Protein AF-A0A3B8RFE8-F1 (afdb_monomer)

Nearest PDB structures (foldseek):
  4q6v-assembly1_A  TM=5.965E-01  e=2.406E-05  Salmonella enterica subsp. enterica serovar Typhimurium str. LT2
  4q6z-assembly1_A  TM=6.398E-01  e=8.792E-05  Escherichia coli UTI89
  2mii-assembly1_A  TM=5.877E-01  e=9.754E-04  Escherichia coli str. K-12 substr. DH10B
  4hrv-assembly1_A  TM=5.509E-01  e=1.700E-03  Neisseria meningitidis
  7mx5-assembly2_B  TM=5.078E-01  e=2.904E-02  Acinetobacter baumannii

Radius of gyration: 16.87 Å; Cα contacts (8 Å, |Δi|>4): 287; chains: 1; bounding box: 54×28×43 Å

Sequence (154 aa):
MTELMGKMANEFCPTGVGALNPLITDRDVVLVPDFLDLSSFKPGQAGVVLGEVTRGALSEVCRHRVRQVDLGKTIRLNEDGVVMLTRDSGRLSSSEFAAKWGYVGTFSTMPGKLLLTLRELDIESGATTRIISRELNFGCKLGDGEYKFSYSVN

Foldseek 3Di:
DLVVLLVVLCVVPVPDPPPPPVPDALEFEEEFEFAAEPVPQHRPPVSNVVSVSNQVSNCVNVNHNYDYDNCVVAWGQDPVGIDGPDPPLVVCCPPPHPGQKYKYKYWYDDVQKIKIKIFIAGSSVRDTPDMDIKMKGWDWDQDPNDTDIDIDID

pLDDT: mean 74.14, std 16.72, range [40.84, 94.12]

Secondary structure (DSSP, 8-state):
-HHHHHHHHHHHS--STT---TT--TTSEEE--PPEETTTSS-HHHHHHHHHHHHHHHHHHS--EEE---GGGTEEEETTEEEE--S-GGGTSSTT---SEEEEEEEEEETTEEEEEEEEEETTT--EEEEEEEEEEEEEEEETTEEEEEEEE-

Structure (mmCIF, N/CA/C/O backbone):
data_AF-A0A3B8RFE8-F1
#
_entry.id   AF-A0A3B8RFE8-F1
#
loop_
_atom_site.group_PDB
_atom_site.id
_atom_site.type_symbol
_atom_site.label_atom_id
_atom_site.label_alt_id
_atom_site.label_comp_id
_atom_site.label_asym_id
_atom_site.label_entity_id
_atom_site.label_seq_id
_atom_site.pdbx_PDB_ins_code
_atom_site.Cartn_x
_atom_site.Cartn_y
_atom_site.Cartn_z
_atom_site.occupancy
_atom_site.B_iso_or_equiv
_atom_site.auth_seq_id
_atom_site.auth_comp_id
_atom_site.auth_asym_id
_atom_site.auth_atom_id
_atom_site.pdbx_PDB_model_num
ATOM 1 N N . MET A 1 1 ? -15.068 0.421 1.778 1.00 70.94 1 MET A N 1
ATOM 2 C CA . MET A 1 1 ? -13.655 0.042 1.540 1.00 70.94 1 MET A CA 1
ATOM 3 C C . MET A 1 1 ? -13.312 -0.021 0.060 1.00 70.94 1 MET A C 1
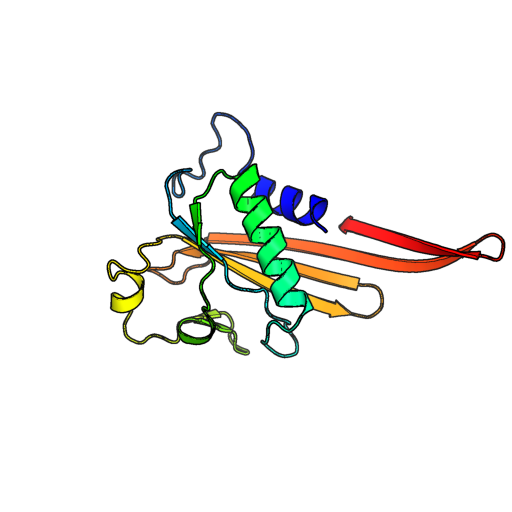ATOM 5 O O . MET A 1 1 ? -12.406 0.697 -0.333 1.00 70.94 1 MET A O 1
ATOM 9 N N . THR A 1 2 ? -14.042 -0.780 -0.765 1.00 77.19 2 THR A N 1
ATOM 10 C CA . THR A 1 2 ? -13.819 -0.837 -2.226 1.00 77.19 2 THR A CA 1
ATOM 11 C C . THR A 1 2 ? -13.844 0.540 -2.889 1.00 77.19 2 THR A C 1
ATOM 13 O O . THR A 1 2 ? -12.913 0.884 -3.602 1.00 77.19 2 THR A O 1
ATOM 16 N N . GLU A 1 3 ? -14.835 1.378 -2.566 1.00 82.75 3 GLU A N 1
ATOM 17 C CA . GLU A 1 3 ? -14.916 2.753 -3.086 1.00 82.75 3 GLU A CA 1
ATOM 18 C C . GLU A 1 3 ? -13.689 3.605 -2.711 1.00 82.75 3 GLU A C 1
ATOM 20 O O . GLU A 1 3 ? -13.188 4.375 -3.526 1.00 82.75 3 GLU A O 1
ATOM 25 N N . LEU A 1 4 ? -13.169 3.443 -1.489 1.00 85.00 4 LEU A N 1
ATOM 26 C CA . LEU A 1 4 ? -11.986 4.172 -1.036 1.00 85.00 4 LEU A CA 1
ATOM 27 C C . LEU A 1 4 ? -10.736 3.737 -1.802 1.00 85.00 4 LEU A C 1
ATOM 29 O O . LEU A 1 4 ? -9.989 4.585 -2.277 1.00 85.00 4 LEU A O 1
ATOM 33 N N . MET A 1 5 ? -10.526 2.427 -1.944 1.00 85.44 5 MET A N 1
ATOM 34 C CA . MET A 1 5 ? -9.391 1.901 -2.703 1.00 85.44 5 MET A CA 1
ATOM 35 C C . MET A 1 5 ? -9.492 2.260 -4.185 1.00 85.44 5 MET A C 1
ATOM 37 O O . MET A 1 5 ? -8.480 2.600 -4.783 1.00 85.44 5 MET A O 1
ATOM 41 N N . GLY A 1 6 ? -10.698 2.277 -4.759 1.00 83.12 6 GLY A N 1
ATOM 42 C CA . GLY A 1 6 ? -10.937 2.763 -6.119 1.00 83.12 6 GLY A CA 1
ATOM 43 C C . GLY A 1 6 ? -10.562 4.237 -6.290 1.00 83.12 6 GLY A C 1
ATOM 44 O O . GLY A 1 6 ? -9.871 4.586 -7.242 1.00 83.12 6 GLY A O 1
ATOM 45 N N . LYS A 1 7 ? -10.939 5.100 -5.334 1.00 85.19 7 LYS A N 1
ATOM 46 C CA . LYS A 1 7 ? -10.530 6.517 -5.318 1.00 85.19 7 LYS A CA 1
ATOM 47 C C . LYS A 1 7 ? -9.012 6.668 -5.230 1.00 85.19 7 LYS A C 1
ATOM 49 O O . LYS A 1 7 ? -8.433 7.376 -6.045 1.00 85.19 7 LYS A O 1
ATOM 54 N N . MET A 1 8 ? -8.371 5.948 -4.305 1.00 85.75 8 MET A N 1
ATOM 55 C CA . MET A 1 8 ? -6.911 5.959 -4.171 1.00 85.75 8 MET A CA 1
ATOM 56 C C . MET A 1 8 ? -6.227 5.459 -5.452 1.00 85.75 8 MET A C 1
ATOM 58 O O . MET A 1 8 ? -5.291 6.097 -5.920 1.00 85.75 8 MET A O 1
ATOM 62 N N . ALA A 1 9 ? -6.715 4.375 -6.062 1.00 84.69 9 ALA A N 1
ATOM 63 C CA . ALA A 1 9 ? -6.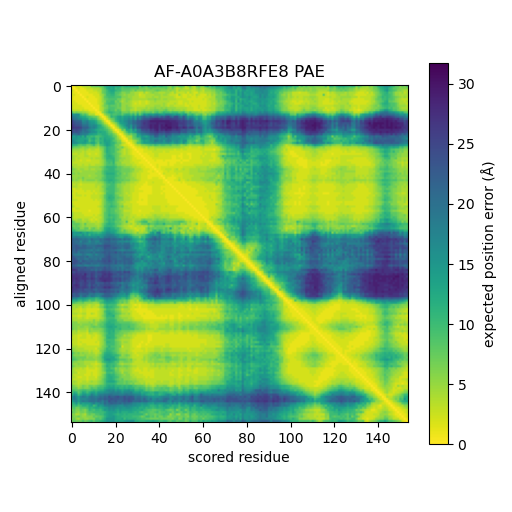202 3.853 -7.330 1.00 84.69 9 ALA A CA 1
ATOM 64 C C . ALA A 1 9 ? -6.351 4.864 -8.479 1.00 84.69 9 ALA A C 1
ATOM 66 O O . ALA A 1 9 ? -5.408 5.068 -9.238 1.00 84.69 9 ALA A O 1
ATOM 67 N N . ASN A 1 10 ? -7.485 5.563 -8.571 1.00 84.06 10 ASN A N 1
ATOM 68 C CA . ASN A 1 10 ? -7.695 6.604 -9.579 1.00 84.06 10 ASN A CA 1
ATOM 69 C C . ASN A 1 10 ? -6.748 7.802 -9.400 1.00 84.06 10 ASN A C 1
ATOM 71 O O . ASN A 1 10 ? -6.423 8.483 -10.361 1.00 84.06 10 ASN A O 1
ATOM 75 N N . GLU A 1 11 ? -6.264 8.070 -8.190 1.00 83.69 11 GLU A N 1
ATOM 76 C CA . GLU A 1 11 ? -5.242 9.102 -7.980 1.00 83.69 11 GLU A CA 1
ATOM 77 C C . GLU A 1 11 ? -3.834 8.643 -8.390 1.00 83.69 11 GLU A C 1
ATOM 79 O O . GLU A 1 11 ? -2.986 9.474 -8.725 1.00 83.69 11 GLU A O 1
ATOM 84 N N . PHE A 1 12 ? -3.568 7.333 -8.413 1.00 79.81 12 PHE A N 1
ATOM 85 C CA . PHE A 1 12 ? -2.372 6.786 -9.065 1.00 79.81 12 PHE A CA 1
ATOM 86 C C . PHE A 1 12 ? -2.513 6.831 -10.592 1.00 79.81 12 PHE A C 1
ATOM 88 O O . PHE A 1 12 ? -1.583 7.264 -11.278 1.00 79.81 12 PHE A O 1
ATOM 95 N N . CYS A 1 13 ? -3.698 6.490 -11.101 1.00 78.00 13 CYS A N 1
ATOM 96 C CA . CYS A 1 13 ? -3.993 6.330 -12.523 1.00 78.00 13 CYS A CA 1
ATOM 97 C C . CYS A 1 13 ? -5.235 7.143 -12.917 1.00 78.00 13 CYS A C 1
ATOM 99 O O . CYS A 1 13 ? -6.304 6.561 -13.120 1.00 78.00 13 CYS A O 1
ATOM 101 N N . PRO A 1 14 ? -5.139 8.481 -13.002 1.00 62.25 14 PRO A N 1
ATOM 102 C CA . PRO A 1 14 ? -6.294 9.299 -13.343 1.00 62.25 14 PRO A CA 1
ATOM 103 C C . PRO A 1 14 ? -6.823 8.876 -14.710 1.00 62.25 14 PRO A C 1
ATOM 105 O O . PRO A 1 14 ? -6.118 8.979 -15.714 1.00 62.25 14 PRO A O 1
ATOM 108 N N . THR A 1 15 ? -8.067 8.386 -14.751 1.00 54.41 15 THR A N 1
ATOM 109 C CA . THR A 1 15 ? -8.743 8.000 -15.993 1.00 54.41 15 THR A CA 1
ATOM 110 C C . THR A 1 15 ? -9.021 9.246 -16.831 1.00 54.41 15 THR A C 1
ATOM 112 O O . THR A 1 15 ? -10.098 9.837 -16.793 1.00 54.41 15 THR A O 1
ATOM 115 N N . GLY A 1 16 ? -8.012 9.668 -17.579 1.00 46.03 16 GLY A N 1
ATOM 116 C CA . GLY A 1 16 ? -8.068 10.701 -18.592 1.00 46.03 16 GLY A CA 1
ATOM 117 C C . GLY A 1 16 ? -7.127 10.284 -19.707 1.00 46.03 16 GLY A C 1
ATOM 118 O O . GLY A 1 16 ? -5.946 10.037 -19.466 1.00 46.03 16 GLY A O 1
ATOM 119 N N . VAL A 1 17 ? -7.659 10.170 -20.924 1.00 41.50 17 VAL A N 1
ATOM 120 C CA . VAL A 1 17 ? -6.884 9.933 -22.147 1.00 41.50 17 VAL A CA 1
ATOM 121 C C . VAL A 1 17 ? -5.859 11.067 -22.266 1.00 41.50 17 VAL A C 1
ATOM 123 O O . VAL A 1 17 ? -6.192 12.156 -22.718 1.00 41.50 17 VAL A O 1
ATOM 126 N N . GLY A 1 18 ? -4.641 10.845 -21.765 1.00 43.06 18 GLY A N 1
ATOM 127 C CA . GLY A 1 18 ? -3.574 11.851 -21.728 1.00 43.06 18 GLY A CA 1
ATOM 128 C C . GLY A 1 18 ? -2.836 12.017 -20.396 1.00 43.06 18 GLY A C 1
ATOM 129 O O . GLY A 1 18 ? -1.787 12.649 -20.395 1.00 43.06 18 GLY A O 1
ATOM 130 N N . ALA A 1 19 ? -3.293 11.429 -19.286 1.00 43.22 19 ALA A N 1
ATOM 131 C CA . ALA A 1 19 ? -2.549 11.438 -18.022 1.00 43.22 19 ALA A CA 1
ATOM 132 C C . ALA A 1 19 ? -1.792 10.116 -17.817 1.00 43.22 19 ALA A C 1
ATOM 134 O O . ALA A 1 19 ? -1.946 9.426 -16.813 1.00 43.22 19 ALA A O 1
ATOM 135 N N . LEU A 1 20 ? -0.962 9.760 -18.800 1.00 43.84 20 LEU A N 1
ATOM 136 C CA . LEU A 1 20 ? 0.113 8.801 -18.579 1.00 43.84 20 LEU A CA 1
ATOM 137 C C . LEU A 1 20 ? 0.993 9.392 -17.473 1.00 43.84 20 LEU A C 1
ATOM 139 O O . LEU A 1 20 ? 1.647 10.409 -17.694 1.00 43.84 20 LEU A O 1
ATOM 143 N N . ASN A 1 21 ? 1.063 8.759 -16.304 1.00 47.56 21 ASN A N 1
ATOM 144 C CA . ASN A 1 21 ? 2.359 8.719 -15.642 1.00 47.56 21 ASN A CA 1
ATOM 145 C C . ASN A 1 21 ? 3.246 7.966 -16.650 1.00 47.56 21 ASN A C 1
ATOM 147 O O . ASN A 1 21 ? 2.978 6.788 -16.877 1.00 47.56 21 ASN A O 1
ATOM 151 N N . PRO A 1 22 ? 4.205 8.599 -17.354 1.00 52.91 22 PRO A N 1
ATOM 152 C CA . PRO A 1 22 ? 4.832 8.022 -18.554 1.00 52.91 22 PRO A CA 1
ATOM 153 C C . PRO A 1 22 ? 5.726 6.802 -18.263 1.00 52.91 22 PRO A C 1
ATOM 155 O O . PRO A 1 22 ? 6.497 6.368 -19.113 1.00 52.91 22 PRO A O 1
ATOM 158 N N . LEU A 1 23 ? 5.645 6.268 -17.046 1.00 56.88 23 LEU A N 1
ATOM 159 C CA . LEU A 1 23 ? 6.539 5.288 -16.465 1.00 56.88 23 LEU A CA 1
ATOM 160 C C . LEU A 1 23 ? 5.869 3.925 -16.222 1.00 56.88 23 LEU A C 1
ATOM 162 O O . LEU A 1 23 ? 6.584 2.923 -16.226 1.00 56.88 23 LEU A O 1
ATOM 166 N N . ILE A 1 24 ? 4.537 3.879 -16.055 1.00 64.38 24 ILE A N 1
ATOM 167 C CA . ILE A 1 24 ? 3.756 2.643 -15.860 1.00 64.38 24 ILE A CA 1
ATOM 168 C C . ILE A 1 24 ? 2.663 2.571 -16.923 1.00 64.38 24 ILE A C 1
ATOM 170 O O . ILE A 1 24 ? 1.837 3.470 -17.051 1.00 64.38 24 ILE A O 1
ATOM 174 N N . THR A 1 25 ? 2.659 1.491 -17.688 1.00 65.56 25 THR A N 1
ATOM 175 C CA . THR A 1 25 ? 1.692 1.204 -18.745 1.00 65.56 25 THR A CA 1
ATOM 176 C C . THR A 1 25 ? 0.699 0.130 -18.296 1.00 65.56 25 THR A C 1
ATOM 178 O O . THR A 1 25 ? 1.005 -0.706 -17.448 1.00 65.56 25 THR A O 1
ATOM 181 N N . ASP A 1 26 ? -0.475 0.064 -18.929 1.00 65.56 26 ASP A N 1
ATOM 182 C CA . ASP A 1 26 ? -1.490 -0.983 -18.693 1.00 65.56 26 ASP A CA 1
ATOM 183 C C . ASP A 1 26 ? -0.956 -2.418 -18.918 1.00 65.56 26 ASP A C 1
ATOM 185 O O . ASP A 1 26 ? -1.586 -3.406 -18.545 1.00 65.56 26 ASP A O 1
ATOM 189 N N . ARG A 1 27 ? 0.207 -2.569 -19.566 1.00 63.38 27 ARG A N 1
ATOM 190 C CA . ARG A 1 27 ? 0.844 -3.870 -19.817 1.00 63.38 27 ARG A CA 1
ATOM 191 C C . ARG A 1 27 ? 1.827 -4.279 -18.730 1.00 63.38 27 ARG A C 1
ATOM 193 O O . ARG A 1 27 ? 2.203 -5.454 -18.695 1.00 63.38 27 ARG A O 1
ATOM 200 N N . ASP A 1 28 ? 2.226 -3.344 -17.874 1.00 70.56 28 ASP A N 1
ATOM 201 C CA . ASP A 1 28 ? 3.193 -3.609 -16.827 1.00 70.56 28 ASP A CA 1
ATOM 202 C C . ASP A 1 28 ? 2.580 -4.481 -15.734 1.00 70.56 28 ASP A C 1
ATOM 204 O O . ASP A 1 28 ? 1.409 -4.363 -15.354 1.00 70.56 28 ASP A O 1
ATOM 208 N N . VAL A 1 29 ? 3.402 -5.414 -15.261 1.00 76.62 29 VAL A N 1
ATOM 209 C CA . VAL A 1 29 ? 3.082 -6.224 -14.095 1.00 76.62 29 VAL A CA 1
ATOM 210 C C . VAL A 1 29 ? 3.486 -5.430 -12.864 1.00 76.62 29 VAL A C 1
ATOM 212 O O . VAL A 1 29 ? 4.635 -4.999 -12.764 1.00 76.62 29 VAL A O 1
ATOM 215 N N . VAL A 1 30 ? 2.549 -5.250 -11.936 1.00 82.12 30 VAL A N 1
ATOM 216 C CA . VAL A 1 30 ? 2.792 -4.535 -10.677 1.00 82.12 30 VAL A CA 1
ATOM 217 C C . VAL A 1 30 ? 2.706 -5.495 -9.498 1.00 82.12 30 VAL A C 1
ATOM 219 O O . VAL A 1 30 ? 1.837 -6.376 -9.456 1.00 82.12 30 VAL A O 1
ATOM 222 N N . LEU A 1 31 ? 3.618 -5.336 -8.538 1.00 84.06 31 LEU A N 1
ATOM 223 C CA . LEU A 1 31 ? 3.627 -6.136 -7.314 1.00 84.06 31 LEU A CA 1
ATOM 224 C C . LEU A 1 31 ? 2.821 -5.440 -6.225 1.00 84.06 31 LEU A C 1
ATOM 226 O O . LEU A 1 31 ? 3.068 -4.277 -5.919 1.00 84.06 31 LEU A O 1
ATOM 230 N N . VAL A 1 32 ? 1.885 -6.157 -5.609 1.00 85.06 32 VAL A N 1
ATOM 231 C CA . VAL A 1 32 ? 1.069 -5.613 -4.516 1.00 85.06 32 VAL A CA 1
ATOM 232 C C . VAL A 1 32 ? 1.015 -6.647 -3.382 1.00 85.06 32 VAL A C 1
ATOM 234 O O . VAL A 1 32 ? 0.274 -7.635 -3.485 1.00 85.06 32 VAL A O 1
ATOM 237 N N . PRO A 1 33 ? 1.811 -6.481 -2.311 1.00 83.12 33 PRO A N 1
ATOM 238 C CA . PRO A 1 33 ? 1.737 -7.318 -1.127 1.00 83.12 33 PRO A CA 1
ATOM 239 C C . PRO A 1 33 ? 0.495 -6.971 -0.300 1.00 83.12 33 PRO A C 1
ATOM 241 O O . PRO A 1 33 ? -0.270 -6.061 -0.623 1.00 83.12 33 PRO A O 1
ATOM 244 N N . ASP A 1 34 ? 0.310 -7.700 0.791 1.00 85.12 34 ASP A N 1
ATOM 245 C CA . ASP A 1 34 ? -0.677 -7.335 1.799 1.00 85.12 34 ASP A CA 1
ATOM 246 C C . ASP A 1 34 ? -0.243 -6.067 2.545 1.00 85.12 34 ASP A C 1
ATOM 248 O O . ASP A 1 34 ? 0.950 -5.774 2.674 1.00 85.12 34 ASP A O 1
ATOM 252 N N . PHE A 1 35 ? -1.218 -5.300 3.033 1.00 89.19 35 PHE A N 1
ATOM 253 C CA . PHE A 1 35 ? -0.930 -4.082 3.786 1.00 89.19 35 PHE A CA 1
ATOM 254 C C . PHE A 1 35 ? -0.342 -4.435 5.143 1.00 89.19 35 PHE A C 1
ATOM 256 O O . PHE A 1 35 ? -0.795 -5.393 5.757 1.00 89.19 35 PHE A O 1
ATOM 263 N N . LEU A 1 36 ? 0.594 -3.638 5.653 1.00 87.88 36 LEU A N 1
ATOM 264 C CA . LEU A 1 36 ? 1.161 -3.846 6.987 1.00 87.88 36 LEU A CA 1
ATOM 265 C C . LEU A 1 36 ? 0.565 -2.890 8.018 1.00 87.88 36 LEU A C 1
ATOM 267 O O . LEU A 1 36 ? 0.424 -1.694 7.763 1.00 87.88 36 LEU A O 1
ATOM 271 N N . ASP A 1 37 ? 0.270 -3.415 9.201 1.00 88.31 37 ASP A N 1
ATOM 272 C CA . ASP A 1 37 ? -0.051 -2.605 10.371 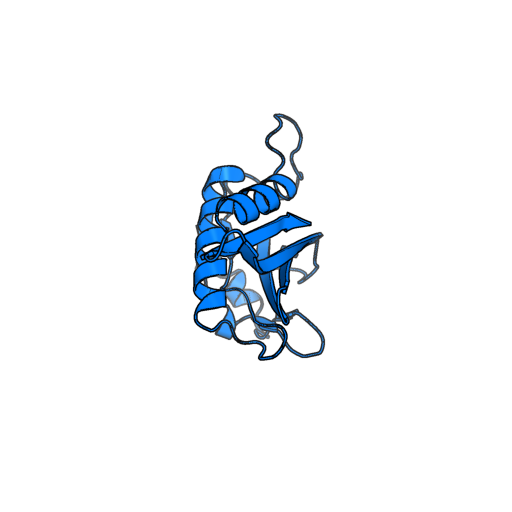1.00 88.31 37 ASP A CA 1
ATOM 273 C C . ASP A 1 37 ? 1.213 -1.869 10.839 1.00 88.31 37 ASP A C 1
ATOM 275 O O . ASP A 1 37 ? 2.235 -2.504 11.099 1.00 88.31 37 ASP A O 1
ATOM 279 N N . LEU A 1 38 ? 1.157 -0.543 10.967 1.00 87.19 38 LEU A N 1
ATOM 280 C CA . LEU A 1 38 ? 2.290 0.273 11.420 1.00 87.19 38 LEU A CA 1
ATOM 281 C C . LEU A 1 38 ? 2.731 -0.031 12.858 1.00 87.19 38 LEU A C 1
ATOM 283 O O . LEU A 1 38 ? 3.861 0.281 13.213 1.00 87.19 38 LEU A O 1
ATOM 287 N N . SER A 1 39 ? 1.866 -0.624 13.682 1.00 85.69 39 SER A N 1
ATOM 288 C CA . SER A 1 39 ? 2.207 -0.987 15.059 1.00 85.69 39 SER A CA 1
ATOM 289 C C . SER A 1 39 ? 2.933 -2.329 15.162 1.00 85.69 39 SER A C 1
ATOM 291 O O . SER A 1 39 ? 3.797 -2.500 16.018 1.00 85.69 39 SER A O 1
ATOM 293 N N . SER A 1 40 ? 2.592 -3.291 14.299 1.00 84.62 40 SER A N 1
ATOM 294 C CA . SER A 1 40 ? 3.108 -4.665 14.380 1.00 84.62 40 SER A CA 1
ATOM 295 C C . SER A 1 40 ? 4.021 -5.060 13.220 1.00 84.62 40 SER A C 1
ATOM 297 O O . SER A 1 40 ? 4.646 -6.122 13.273 1.00 84.62 40 SER A O 1
ATOM 299 N N . PHE A 1 41 ? 4.080 -4.235 12.171 1.00 80.50 41 PHE A N 1
ATOM 300 C CA . PHE A 1 41 ? 4.764 -4.489 10.901 1.00 80.50 41 PHE A CA 1
ATOM 301 C C . PHE A 1 41 ? 4.373 -5.825 10.254 1.00 80.50 41 PHE A C 1
ATOM 303 O O . PHE A 1 41 ? 5.142 -6.439 9.513 1.00 80.50 41 PHE A O 1
ATOM 310 N N . LYS A 1 42 ? 3.155 -6.293 10.544 1.00 82.62 42 LYS A N 1
ATOM 311 C CA . LYS A 1 42 ? 2.579 -7.536 10.031 1.00 82.62 42 LYS A CA 1
ATOM 312 C C . LYS A 1 42 ? 1.229 -7.245 9.385 1.00 82.62 42 LYS A C 1
ATOM 314 O O . LYS A 1 42 ? 0.551 -6.305 9.794 1.00 82.62 42 LYS A O 1
ATOM 319 N N . PRO A 1 43 ? 0.807 -8.052 8.401 1.00 77.75 43 PRO A N 1
ATOM 320 C CA . PRO A 1 43 ? -0.443 -7.784 7.712 1.00 77.75 43 PRO A CA 1
ATOM 321 C C . PRO A 1 43 ? -1.679 -8.090 8.560 1.00 77.75 43 PRO A C 1
ATOM 323 O O . PRO A 1 43 ? -2.626 -7.305 8.603 1.00 77.75 43 PRO A O 1
ATOM 326 N N . GLY A 1 44 ? -1.682 -9.224 9.265 1.00 81.44 44 GLY A N 1
ATOM 327 C CA . GLY A 1 44 ? -2.886 -9.706 9.943 1.00 81.44 44 GLY A CA 1
ATOM 328 C C . GLY A 1 44 ? -4.065 -9.890 8.973 1.00 81.44 44 GLY A C 1
ATOM 329 O O . GLY A 1 44 ? -3.917 -9.819 7.756 1.00 81.44 44 GLY A O 1
ATOM 330 N N . GLN A 1 45 ? -5.266 -10.125 9.503 1.00 84.62 45 GLN A N 1
ATOM 331 C CA . GLN A 1 45 ? -6.452 -10.330 8.660 1.00 84.62 45 GLN A CA 1
ATOM 332 C C . GLN A 1 45 ? -6.852 -9.055 7.898 1.00 84.62 45 GLN A C 1
ATOM 334 O O . GLN A 1 45 ? -7.201 -9.119 6.721 1.00 84.62 45 GLN A O 1
ATOM 339 N N . ALA A 1 46 ? -6.771 -7.893 8.553 1.00 86.19 46 ALA A N 1
ATOM 340 C CA . ALA A 1 46 ? -7.110 -6.610 7.941 1.00 86.19 46 ALA A CA 1
ATOM 341 C C . ALA A 1 46 ? -6.175 -6.268 6.772 1.00 86.19 46 ALA A C 1
ATOM 343 O O . ALA A 1 46 ? -6.648 -5.850 5.717 1.00 86.19 46 ALA A O 1
ATOM 344 N N . GLY A 1 47 ? -4.869 -6.505 6.924 1.00 85.62 47 GLY A N 1
ATOM 345 C CA . GLY A 1 47 ? -3.881 -6.247 5.883 1.00 85.62 47 GLY A CA 1
ATOM 346 C C . GLY A 1 47 ? -4.061 -7.111 4.637 1.00 85.62 47 GLY A C 1
ATOM 347 O O . GLY A 1 47 ? -3.923 -6.602 3.525 1.00 85.62 47 GLY A O 1
ATOM 348 N N . VAL A 1 48 ? -4.443 -8.383 4.812 1.00 83.62 48 VAL A N 1
ATOM 349 C CA . VAL A 1 48 ? -4.774 -9.299 3.703 1.00 83.62 48 VAL A CA 1
ATOM 350 C C . VAL A 1 48 ? -5.986 -8.790 2.923 1.00 83.62 48 VAL A C 1
ATOM 352 O O . VAL A 1 48 ? -5.945 -8.695 1.698 1.00 83.62 48 VAL A O 1
ATOM 355 N N . VAL A 1 49 ? -7.055 -8.401 3.627 1.00 84.94 49 VAL A N 1
ATOM 356 C CA . VAL A 1 49 ? -8.270 -7.865 2.992 1.00 84.94 49 VAL A CA 1
ATOM 357 C C . VAL A 1 49 ? -7.973 -6.556 2.256 1.00 84.94 49 VAL A C 1
ATOM 359 O O . VAL A 1 49 ? -8.398 -6.381 1.117 1.00 84.94 49 VAL A O 1
ATOM 362 N N . LEU A 1 50 ? -7.225 -5.642 2.879 1.00 88.69 50 LEU A N 1
ATOM 363 C CA . LEU A 1 50 ? -6.810 -4.383 2.255 1.00 88.69 50 LEU A CA 1
ATOM 364 C C . LEU A 1 50 ? -5.964 -4.620 1.000 1.00 88.69 50 LEU A C 1
ATOM 366 O O . LEU A 1 50 ? -6.202 -3.972 -0.020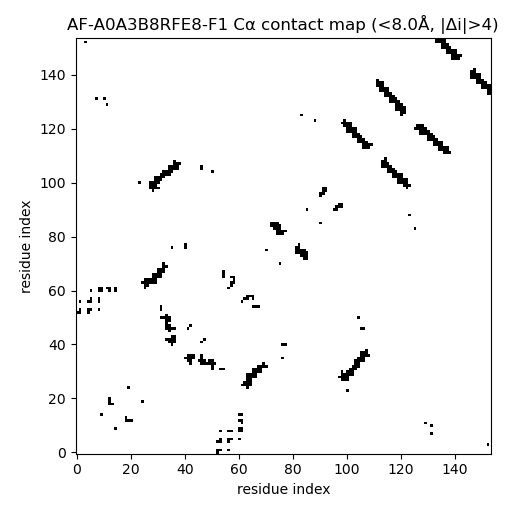 1.00 88.69 50 LEU A O 1
ATOM 370 N N . GLY A 1 51 ? -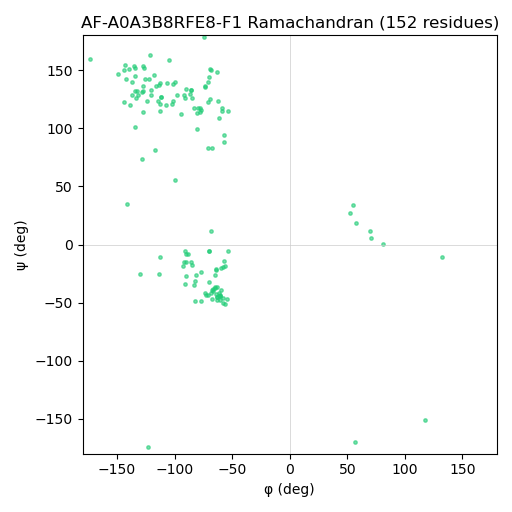5.025 -5.568 1.059 1.00 85.31 51 GLY A N 1
ATOM 371 C CA . GLY A 1 51 ? -4.227 -5.993 -0.087 1.00 85.31 51 GLY A CA 1
ATOM 372 C C . GLY A 1 51 ? -5.112 -6.457 -1.238 1.00 85.31 51 GLY A C 1
ATOM 373 O O . GLY A 1 51 ? -4.999 -5.933 -2.342 1.00 85.31 51 GLY A O 1
ATOM 374 N N . GLU A 1 52 ? -6.055 -7.360 -0.971 1.00 81.19 52 GLU A N 1
ATOM 375 C CA . GLU A 1 52 ? -6.936 -7.913 -2.003 1.00 81.19 52 GLU A CA 1
ATOM 376 C C . GLU A 1 52 ? -7.834 -6.858 -2.655 1.00 81.19 52 GLU A C 1
ATOM 378 O O . GLU A 1 52 ? -7.908 -6.761 -3.881 1.00 81.19 52 GLU A O 1
ATOM 383 N N . VAL A 1 53 ? -8.452 -5.992 -1.847 1.00 88.50 53 VAL A N 1
ATOM 384 C CA . VAL A 1 53 ? -9.291 -4.902 -2.364 1.00 88.50 53 VAL A CA 1
ATOM 385 C C . VAL A 1 53 ? -8.459 -3.921 -3.199 1.00 88.50 53 VAL A C 1
ATOM 387 O O . VAL A 1 53 ? -8.932 -3.434 -4.224 1.00 88.50 53 VAL A O 1
ATOM 390 N N . THR A 1 54 ? -7.212 -3.654 -2.803 1.00 89.81 54 THR A N 1
ATOM 391 C CA . THR A 1 54 ? -6.303 -2.774 -3.556 1.00 89.81 54 THR A CA 1
ATOM 392 C C . THR A 1 54 ? -5.887 -3.398 -4.885 1.00 89.81 54 THR A C 1
ATOM 394 O O . THR A 1 54 ? -5.885 -2.706 -5.900 1.00 89.81 54 THR A O 1
ATOM 397 N N . ARG A 1 55 ? -5.579 -4.703 -4.915 1.00 86.38 55 ARG A N 1
ATOM 398 C CA . ARG A 1 55 ? -5.271 -5.424 -6.162 1.00 86.38 55 ARG A CA 1
ATOM 399 C C . ARG A 1 55 ? -6.428 -5.342 -7.148 1.00 86.38 55 ARG A C 1
ATOM 401 O O . ARG A 1 55 ? -6.202 -5.017 -8.312 1.00 86.38 55 ARG A O 1
ATOM 408 N N . GLY A 1 56 ? -7.649 -5.581 -6.668 1.00 83.12 56 GLY A N 1
ATOM 409 C CA . GLY A 1 56 ? -8.863 -5.430 -7.467 1.00 83.12 56 GLY A CA 1
ATOM 410 C C . GLY A 1 56 ? -9.005 -4.011 -8.018 1.00 83.12 56 GLY A C 1
ATOM 411 O O . GLY A 1 56 ? -9.131 -3.836 -9.226 1.00 83.12 56 GLY A O 1
ATOM 412 N N . ALA A 1 57 ? -8.878 -2.998 -7.155 1.00 87.56 57 ALA A N 1
ATOM 413 C CA . ALA A 1 57 ? -8.996 -1.596 -7.551 1.00 87.56 57 ALA A CA 1
ATOM 414 C C . ALA A 1 57 ? -7.941 -1.172 -8.588 1.00 87.56 57 ALA A C 1
ATOM 416 O O . ALA A 1 57 ? -8.280 -0.528 -9.575 1.00 87.56 57 ALA A O 1
ATOM 417 N N . LEU A 1 58 ? -6.673 -1.554 -8.411 1.00 85.25 58 LEU A N 1
ATOM 418 C CA . LEU A 1 58 ? -5.608 -1.252 -9.374 1.00 85.25 58 LEU A CA 1
ATOM 419 C C . LEU A 1 58 ? -5.814 -1.996 -10.701 1.00 85.25 58 LEU A C 1
ATOM 421 O O . LEU A 1 58 ? -5.571 -1.432 -11.765 1.00 85.25 58 LEU A O 1
ATOM 425 N N . SER A 1 59 ? -6.287 -3.244 -10.666 1.00 82.12 59 SER A N 1
ATOM 426 C CA . SER A 1 59 ? -6.580 -3.995 -11.890 1.00 82.12 59 SER A CA 1
ATOM 427 C C . SER A 1 59 ? -7.759 -3.396 -12.662 1.00 82.12 59 SER A C 1
ATOM 429 O O . SER A 1 59 ? -7.705 -3.318 -13.885 1.00 82.12 59 SER A O 1
ATOM 431 N N . GLU A 1 60 ? -8.798 -2.933 -11.969 1.00 83.19 60 GLU A N 1
ATOM 432 C CA . GLU A 1 60 ? -9.994 -2.358 -12.590 1.00 83.19 60 GLU A CA 1
ATOM 433 C C . GLU A 1 60 ? -9.760 -0.926 -13.094 1.00 83.19 60 GLU A C 1
ATOM 435 O O . GLU A 1 60 ? -10.073 -0.610 -14.242 1.00 83.19 60 GLU A O 1
ATOM 440 N N . VAL A 1 61 ? -9.178 -0.068 -12.250 1.00 83.50 61 VAL A N 1
ATOM 441 C CA . VAL A 1 61 ? -9.016 1.368 -12.525 1.00 83.50 61 VAL A CA 1
ATOM 442 C C . VAL A 1 61 ? -7.799 1.632 -13.405 1.00 83.50 61 VAL A C 1
ATOM 444 O O . VAL A 1 61 ? -7.908 2.324 -14.415 1.00 83.50 61 VAL A O 1
ATOM 447 N N . CYS A 1 62 ? -6.645 1.059 -13.054 1.00 76.56 62 CYS A N 1
ATOM 448 C CA . CYS A 1 62 ? -5.396 1.278 -13.786 1.00 76.56 62 CYS A CA 1
ATOM 449 C C . CYS A 1 62 ? -5.170 0.277 -14.924 1.00 76.56 62 CYS A C 1
ATOM 451 O O . CYS A 1 62 ? -4.199 0.409 -15.663 1.00 76.56 62 CYS A O 1
ATOM 453 N N . ARG A 1 63 ? -6.006 -0.768 -15.039 1.00 77.19 63 ARG A N 1
ATOM 454 C CA . ARG A 1 63 ? -5.836 -1.869 -16.009 1.00 77.19 63 ARG A CA 1
ATOM 455 C C . ARG A 1 63 ? -4.503 -2.612 -15.900 1.00 77.19 63 ARG A C 1
ATOM 457 O O . ARG A 1 63 ? -4.116 -3.320 -16.827 1.00 77.19 63 ARG A O 1
ATOM 464 N N . HIS A 1 64 ? -3.812 -2.494 -14.767 1.00 73.69 64 HIS A N 1
ATOM 465 C CA . HIS A 1 64 ? -2.545 -3.177 -14.542 1.00 73.69 64 HIS A CA 1
ATOM 466 C C . HIS A 1 64 ? -2.730 -4.691 -14.434 1.00 73.69 64 HIS A C 1
ATOM 468 O O . HIS A 1 64 ? -3.736 -5.193 -13.919 1.00 73.69 64 HIS A O 1
ATOM 474 N N . ARG A 1 65 ? -1.695 -5.437 -14.834 1.00 72.81 65 ARG A N 1
ATOM 475 C CA . ARG A 1 65 ? -1.585 -6.857 -14.492 1.00 72.81 65 ARG A CA 1
ATOM 476 C C . ARG A 1 65 ? -1.056 -6.966 -13.071 1.00 72.81 65 ARG A C 1
ATOM 478 O O . ARG A 1 65 ? 0.140 -6.842 -12.827 1.00 72.81 65 ARG A O 1
ATOM 485 N N . VAL A 1 66 ? -1.948 -7.191 -12.121 1.00 73.25 66 VAL A N 1
ATOM 486 C CA . VAL A 1 66 ? -1.570 -7.252 -10.710 1.00 73.25 66 VAL A CA 1
ATOM 487 C C . VAL A 1 66 ? -1.135 -8.668 -10.343 1.00 73.25 66 VAL A C 1
ATOM 489 O O . VAL A 1 66 ? -1.850 -9.632 -10.617 1.00 73.25 66 VAL A O 1
ATOM 492 N N . ARG A 1 67 ? 0.033 -8.809 -9.708 1.00 68.69 67 ARG A N 1
ATOM 493 C CA . ARG A 1 67 ? 0.463 -10.074 -9.100 1.00 68.69 67 ARG A CA 1
ATOM 494 C C . ARG A 1 67 ? 0.487 -9.954 -7.585 1.00 68.69 67 ARG A C 1
ATOM 496 O O . ARG A 1 67 ? 1.147 -9.078 -7.025 1.00 68.69 67 ARG A O 1
ATOM 503 N N . GLN A 1 68 ? -0.200 -10.886 -6.929 1.00 60.00 68 GLN A N 1
ATOM 504 C CA . GLN A 1 68 ? -0.003 -11.131 -5.509 1.00 60.00 68 GLN A CA 1
ATOM 505 C C . GLN A 1 68 ? 1.365 -11.785 -5.325 1.00 60.00 68 GLN A C 1
ATOM 507 O O . GLN A 1 68 ? 1.650 -12.834 -5.900 1.00 60.00 68 GLN A O 1
ATOM 512 N N . VAL A 1 69 ? 2.212 -11.152 -4.525 1.00 61.69 69 VAL A N 1
ATOM 513 C CA . VAL A 1 69 ? 3.499 -11.713 -4.123 1.00 61.69 69 VAL A CA 1
ATOM 514 C C . VAL A 1 69 ? 3.559 -11.653 -2.608 1.00 61.69 69 VAL A C 1
ATOM 516 O O . VAL A 1 69 ? 3.268 -10.615 -2.013 1.00 61.69 69 VAL A O 1
ATOM 519 N N . ASP A 1 70 ? 3.942 -12.765 -1.984 1.00 52.59 70 ASP A N 1
ATOM 520 C CA . ASP A 1 70 ? 4.339 -12.774 -0.579 1.00 52.59 70 ASP A CA 1
ATOM 521 C C . ASP A 1 70 ? 5.699 -12.074 -0.458 1.00 52.59 70 ASP A C 1
ATOM 523 O O . ASP A 1 70 ? 6.764 -12.697 -0.475 1.00 52.59 70 ASP A O 1
ATOM 527 N N . LEU A 1 71 ? 5.667 -10.739 -0.400 1.00 52.59 71 LEU A N 1
ATOM 528 C CA . LEU A 1 71 ? 6.872 -9.934 -0.234 1.00 52.59 71 LEU A CA 1
ATOM 529 C C . LEU A 1 71 ? 7.473 -10.087 1.165 1.00 52.59 71 LEU A C 1
ATOM 531 O O . LEU A 1 71 ? 8.588 -9.626 1.352 1.00 52.59 71 LEU A O 1
ATOM 535 N N . GLY A 1 72 ? 6.854 -10.798 2.118 1.00 46.19 72 GLY A N 1
ATOM 536 C CA . GLY A 1 72 ? 7.442 -11.039 3.443 1.00 46.19 72 GLY A CA 1
ATOM 537 C C . GLY A 1 72 ? 8.811 -11.738 3.400 1.00 46.19 72 GLY A C 1
ATOM 538 O O . GLY A 1 72 ? 9.587 -11.648 4.354 1.00 46.19 72 GLY A O 1
ATOM 539 N N . LYS A 1 73 ? 9.137 -12.392 2.275 1.00 46.94 73 LYS A N 1
ATOM 540 C CA . LYS A 1 73 ? 10.443 -13.016 1.999 1.00 46.94 73 LYS A CA 1
ATOM 541 C C . LYS A 1 73 ? 11.455 -12.085 1.316 1.00 46.94 73 LYS A C 1
ATOM 543 O O . LYS A 1 73 ? 12.642 -12.403 1.314 1.00 46.94 73 LYS A O 1
ATOM 548 N N . THR A 1 74 ? 11.015 -10.954 0.762 1.00 45.56 74 THR A N 1
ATOM 549 C CA . THR A 1 74 ? 11.809 -10.122 -0.163 1.00 45.56 74 THR A CA 1
ATOM 550 C C . THR A 1 74 ? 11.838 -8.636 0.212 1.00 45.56 74 THR A C 1
ATOM 552 O O . THR A 1 74 ? 12.808 -7.951 -0.097 1.00 45.56 74 THR A O 1
ATOM 555 N N . ILE A 1 75 ? 10.829 -8.134 0.924 1.00 50.00 75 ILE A N 1
ATOM 556 C CA . ILE A 1 75 ? 10.677 -6.760 1.413 1.00 50.00 75 ILE A CA 1
ATOM 557 C C . ILE A 1 75 ? 10.112 -6.827 2.841 1.00 50.00 75 ILE A C 1
ATOM 559 O O . ILE A 1 75 ? 9.023 -7.351 3.066 1.00 50.00 75 ILE A O 1
ATOM 563 N N . ARG A 1 76 ? 10.840 -6.297 3.824 1.00 52.94 76 ARG A N 1
ATOM 564 C CA . ARG A 1 76 ? 10.345 -6.068 5.189 1.00 52.94 76 ARG A CA 1
ATOM 565 C C . ARG A 1 76 ? 10.134 -4.584 5.386 1.00 52.94 76 ARG A C 1
ATOM 567 O O . ARG A 1 76 ? 10.988 -3.800 5.006 1.00 52.94 76 ARG A O 1
ATOM 574 N N . LEU A 1 77 ? 9.048 -4.201 6.044 1.00 46.41 77 LEU A N 1
ATOM 575 C CA . LEU A 1 77 ? 9.043 -2.912 6.723 1.00 46.41 77 LEU A CA 1
ATOM 576 C C . LEU A 1 77 ? 9.649 -3.089 8.115 1.00 46.41 77 LEU A C 1
ATOM 578 O O . LEU A 1 77 ? 9.301 -4.037 8.820 1.00 46.41 77 LEU A O 1
ATOM 582 N N . ASN A 1 78 ? 10.556 -2.194 8.485 1.00 50.72 78 ASN A N 1
ATOM 583 C CA . ASN A 1 78 ? 11.047 -2.028 9.848 1.00 50.72 78 ASN A CA 1
ATOM 584 C C . ASN A 1 78 ? 10.818 -0.572 10.300 1.00 50.72 78 ASN A C 1
ATOM 586 O O . ASN A 1 78 ? 10.195 0.219 9.588 1.00 50.72 78 ASN A O 1
ATOM 590 N N . GLU A 1 79 ? 11.315 -0.221 11.484 1.00 40.84 79 GLU A N 1
ATOM 591 C CA . GLU A 1 79 ? 11.195 1.127 12.060 1.00 40.84 79 GLU A CA 1
ATOM 592 C C . GLU A 1 79 ? 11.832 2.225 11.181 1.00 40.84 79 GLU A C 1
ATOM 594 O O . GLU A 1 79 ? 11.433 3.384 11.272 1.00 40.84 79 GLU A O 1
ATOM 599 N N . ASP A 1 80 ? 12.740 1.855 10.270 1.00 42.28 80 ASP A N 1
ATOM 600 C CA . ASP A 1 80 ? 13.409 2.761 9.328 1.00 42.28 80 ASP A CA 1
ATOM 601 C C . ASP A 1 80 ? 12.661 2.910 7.985 1.00 42.28 80 ASP A C 1
ATOM 603 O O . ASP A 1 80 ? 13.043 3.721 7.139 1.00 42.28 80 ASP A O 1
ATOM 607 N N . GLY A 1 81 ? 11.583 2.145 7.763 1.00 47.75 81 GLY A N 1
ATOM 608 C CA . GLY A 1 81 ? 10.767 2.186 6.548 1.00 47.75 81 GLY A CA 1
ATOM 609 C C . GLY A 1 81 ? 10.754 0.874 5.759 1.00 47.75 81 GLY A C 1
ATOM 610 O O . GLY A 1 81 ? 10.821 -0.215 6.322 1.00 47.75 81 GLY A O 1
ATOM 611 N N . VAL A 1 82 ? 10.578 0.965 4.435 1.00 50.12 82 VAL A N 1
ATOM 612 C CA . VAL A 1 82 ? 10.545 -0.201 3.534 1.00 50.12 82 VAL A CA 1
ATOM 613 C C . VAL A 1 82 ? 11.978 -0.643 3.236 1.00 50.12 82 VAL A C 1
ATOM 615 O O . VAL A 1 82 ? 12.718 0.068 2.566 1.00 50.12 82 VAL A O 1
ATOM 618 N N . VAL A 1 83 ? 12.360 -1.830 3.700 1.00 52.00 83 VAL A N 1
ATOM 619 C CA . VAL A 1 83 ? 13.682 -2.431 3.504 1.00 52.00 83 VAL A CA 1
ATOM 620 C C . VAL A 1 83 ? 13.552 -3.664 2.615 1.00 52.00 83 VAL A C 1
ATOM 622 O O . VAL A 1 83 ? 12.956 -4.675 2.992 1.00 52.00 83 VAL A O 1
ATOM 625 N N . MET A 1 84 ? 14.141 -3.619 1.421 1.00 53.44 84 MET A N 1
ATOM 626 C CA . MET A 1 84 ? 14.332 -4.832 0.625 1.00 53.44 84 MET A CA 1
ATOM 627 C C . MET A 1 84 ? 15.249 -5.800 1.379 1.00 53.44 84 MET A C 1
ATOM 629 O O . MET A 1 84 ? 16.372 -5.466 1.744 1.00 53.44 84 MET A O 1
ATOM 633 N N . LEU A 1 85 ? 14.767 -7.016 1.618 1.00 47.06 85 LEU A N 1
ATOM 634 C CA . LEU A 1 85 ? 15.508 -8.067 2.314 1.00 47.06 85 LEU A CA 1
ATOM 635 C C . LEU A 1 85 ? 16.436 -8.870 1.417 1.00 47.06 85 LEU A C 1
ATOM 637 O O . LEU A 1 85 ? 17.303 -9.587 1.920 1.00 47.06 85 LEU A O 1
ATOM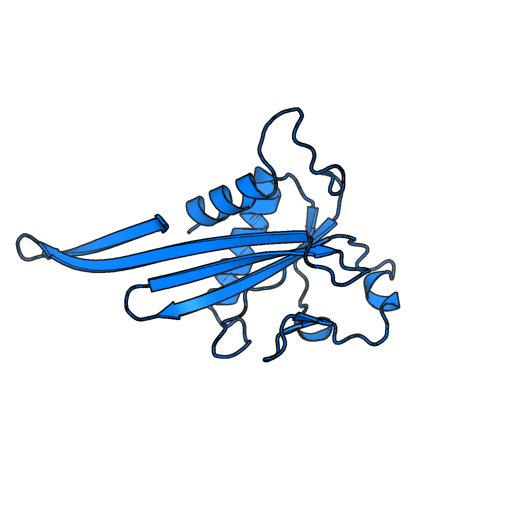 641 N N . THR A 1 86 ? 16.239 -8.811 0.103 1.00 43.00 86 THR A N 1
ATOM 642 C CA . THR A 1 86 ? 17.079 -9.575 -0.806 1.00 43.00 86 THR A CA 1
ATOM 643 C C . THR A 1 86 ? 18.374 -8.814 -1.082 1.00 43.00 86 THR A C 1
ATOM 645 O O . THR A 1 86 ? 18.366 -7.730 -1.653 1.00 43.00 86 THR A O 1
ATOM 648 N N . ARG A 1 87 ? 19.513 -9.409 -0.698 1.00 42.62 87 ARG A N 1
ATOM 649 C CA . ARG A 1 87 ? 20.849 -9.018 -1.200 1.00 42.62 87 ARG A CA 1
ATOM 650 C C . ARG A 1 87 ? 21.051 -9.391 -2.672 1.00 42.62 87 ARG A C 1
ATOM 652 O O . ARG A 1 87 ? 22.083 -9.074 -3.248 1.00 42.62 87 ARG A O 1
ATOM 659 N N . ASP A 1 88 ? 20.078 -10.087 -3.246 1.00 43.66 88 ASP A N 1
ATOM 660 C CA . ASP A 1 88 ? 20.057 -10.559 -4.614 1.00 43.66 88 ASP A CA 1
ATOM 661 C C . ASP A 1 88 ? 18.887 -9.880 -5.337 1.00 43.66 88 ASP A C 1
ATOM 663 O O . ASP A 1 88 ? 17.781 -10.422 -5.450 1.00 43.66 88 ASP A O 1
ATOM 667 N N . SER A 1 89 ? 19.110 -8.639 -5.775 1.00 44.47 89 SER A N 1
ATOM 668 C CA . SER A 1 89 ? 18.207 -7.915 -6.681 1.00 44.47 89 SER A CA 1
ATOM 669 C C . SER A 1 89 ? 17.954 -8.699 -7.982 1.00 44.47 89 SER A C 1
ATOM 671 O O . SER A 1 89 ? 16.931 -8.501 -8.637 1.00 44.47 89 SER A O 1
ATOM 673 N N . GLY A 1 90 ? 18.820 -9.675 -8.293 1.00 45.41 90 GLY A N 1
ATOM 674 C CA . GLY A 1 90 ? 18.693 -10.640 -9.380 1.00 45.41 90 GLY A CA 1
ATOM 675 C C . GLY A 1 90 ? 17.505 -11.599 -9.273 1.00 45.41 90 GLY A C 1
ATOM 676 O O . GLY A 1 90 ? 17.065 -12.118 -10.292 1.00 45.41 90 GLY A O 1
ATOM 677 N N . ARG A 1 91 ? 16.926 -11.832 -8.082 1.00 42.34 91 ARG A N 1
ATOM 678 C CA . ARG A 1 91 ? 15.733 -12.702 -7.927 1.00 42.34 91 ARG A CA 1
ATOM 679 C C . ARG A 1 91 ? 14.403 -11.987 -8.143 1.00 42.34 91 ARG A C 1
ATOM 681 O O . ARG A 1 91 ? 13.387 -12.651 -8.306 1.00 42.34 91 ARG A O 1
ATOM 688 N N . LEU A 1 92 ? 14.400 -10.657 -8.134 1.00 45.94 92 LEU A N 1
ATOM 689 C CA . LEU A 1 92 ? 13.243 -9.861 -8.548 1.00 45.94 92 LEU A CA 1
ATOM 690 C C . LEU A 1 92 ? 13.290 -9.543 -10.046 1.00 45.94 92 LEU A C 1
ATOM 692 O O . LEU A 1 92 ? 12.244 -9.405 -10.671 1.00 45.94 92 LEU A O 1
ATOM 696 N N . SER A 1 93 ? 14.494 -9.486 -10.628 1.00 44.94 93 SER A N 1
ATOM 697 C CA . SER A 1 93 ? 14.703 -9.401 -12.077 1.00 44.94 93 SER A CA 1
ATOM 698 C C . SER A 1 93 ? 14.778 -10.765 -12.773 1.00 44.94 93 SER A C 1
ATOM 700 O O . SER A 1 93 ? 14.776 -10.823 -14.005 1.00 44.94 93 SER A O 1
ATOM 702 N N . SER A 1 94 ? 14.815 -11.873 -12.019 1.00 42.44 94 SER A N 1
ATOM 703 C CA . SER A 1 94 ? 14.701 -13.209 -12.595 1.00 42.44 94 SER A CA 1
ATOM 704 C C . SER A 1 94 ? 13.330 -13.351 -13.254 1.00 42.44 94 SER A C 1
ATOM 706 O O . SER A 1 94 ? 12.331 -12.770 -12.823 1.00 42.44 94 SER A O 1
ATOM 708 N N . SER A 1 95 ? 13.276 -14.145 -14.320 1.00 46.69 95 SER A N 1
ATOM 709 C CA . SER A 1 95 ? 12.112 -14.364 -15.191 1.00 46.69 95 SER A CA 1
ATOM 710 C C . SER A 1 95 ? 10.814 -14.790 -14.484 1.00 46.69 95 SER A C 1
ATOM 712 O O . SER A 1 95 ? 9.776 -14.920 -15.126 1.00 46.69 95 SER A O 1
ATOM 714 N N . GLU A 1 96 ? 10.861 -15.036 -13.178 1.00 45.59 96 GLU A N 1
ATOM 715 C CA . GLU A 1 96 ? 9.740 -15.460 -12.351 1.00 45.59 96 GLU A CA 1
ATOM 716 C C . GLU A 1 96 ? 8.855 -14.268 -11.907 1.00 45.59 96 GLU A C 1
ATOM 718 O O . GLU A 1 96 ? 7.628 -14.409 -11.848 1.00 45.59 96 GLU A O 1
ATOM 723 N N . PHE A 1 97 ? 9.428 -13.065 -11.709 1.00 54.66 97 PHE A N 1
ATOM 724 C CA . PHE A 1 97 ? 8.726 -11.892 -11.146 1.00 54.66 97 PHE A CA 1
ATOM 725 C C . PHE A 1 97 ? 9.090 -10.539 -11.787 1.00 54.66 97 PHE A C 1
ATOM 727 O O . PHE A 1 97 ? 9.084 -9.530 -11.091 1.00 54.66 97 PHE A O 1
ATOM 734 N N . ALA A 1 98 ? 9.364 -10.495 -13.098 1.00 62.56 98 ALA A N 1
ATOM 735 C CA . ALA A 1 98 ? 9.715 -9.269 -13.827 1.00 62.56 98 ALA A CA 1
ATOM 736 C C . ALA A 1 98 ? 8.633 -8.166 -13.715 1.00 62.56 98 ALA A C 1
ATOM 738 O O . ALA A 1 98 ? 7.720 -8.070 -14.537 1.00 62.56 98 ALA A O 1
ATOM 739 N N . ALA A 1 99 ? 8.745 -7.342 -12.678 1.00 70.38 99 ALA A N 1
ATOM 740 C CA . ALA A 1 99 ? 7.907 -6.193 -12.390 1.00 70.38 99 ALA A CA 1
ATOM 741 C C . ALA A 1 99 ? 8.824 -5.025 -12.032 1.00 70.38 99 ALA A C 1
ATOM 743 O O . ALA A 1 99 ? 9.678 -5.139 -11.155 1.00 70.38 99 ALA A O 1
ATOM 744 N N . LYS A 1 100 ? 8.649 -3.900 -12.726 1.00 76.44 100 LYS A N 1
ATOM 745 C CA . LYS A 1 100 ? 9.402 -2.667 -12.461 1.00 76.44 100 LYS A CA 1
ATOM 746 C C . LYS A 1 100 ? 8.809 -1.872 -11.295 1.00 76.44 100 LYS A C 1
ATOM 748 O O . LYS A 1 100 ? 9.520 -1.142 -10.613 1.00 76.44 100 LYS A O 1
ATOM 753 N N . TRP A 1 101 ? 7.512 -2.047 -11.058 1.00 83.12 101 TRP A N 1
ATOM 754 C CA . TRP A 1 101 ? 6.730 -1.229 -10.141 1.00 83.12 101 TRP A CA 1
ATOM 755 C C . TRP A 1 101 ? 6.072 -2.073 -9.058 1.00 83.12 101 TRP A C 1
ATOM 757 O O . TRP A 1 101 ? 5.595 -3.185 -9.308 1.00 83.12 101 TRP A O 1
ATOM 767 N N . GLY A 1 102 ? 6.017 -1.522 -7.851 1.00 86.12 102 GLY A N 1
ATOM 768 C CA . GLY A 1 102 ? 5.310 -2.115 -6.725 1.00 86.12 102 GLY A CA 1
ATOM 769 C C . GLY A 1 102 ? 4.475 -1.086 -5.978 1.00 86.12 102 GLY A C 1
ATOM 770 O O . GLY A 1 102 ? 4.822 0.089 -5.933 1.00 86.12 102 GLY A O 1
ATOM 771 N N . TYR A 1 103 ? 3.392 -1.539 -5.355 1.00 87.94 103 TYR A N 1
ATOM 772 C CA . TYR A 1 103 ? 2.594 -0.735 -4.439 1.00 87.94 103 TYR A CA 1
ATOM 773 C C . TYR A 1 103 ? 2.696 -1.318 -3.038 1.00 87.94 103 TYR A C 1
ATOM 775 O O . TYR A 1 103 ? 2.367 -2.480 -2.851 1.00 87.94 103 TYR A O 1
ATOM 783 N N . VAL A 1 104 ? 3.119 -0.538 -2.045 1.00 89.88 104 VAL A N 1
ATOM 784 C CA . VAL A 1 104 ? 3.183 -0.970 -0.641 1.00 89.88 104 VAL A CA 1
ATOM 785 C C . VAL A 1 104 ? 2.172 -0.189 0.179 1.00 89.88 104 VAL A C 1
ATOM 787 O O . VAL A 1 104 ? 2.215 1.040 0.240 1.00 89.88 104 VAL A O 1
ATOM 790 N N . GLY A 1 105 ? 1.261 -0.925 0.808 1.00 91.25 105 GLY A N 1
ATOM 791 C CA . GLY A 1 105 ? 0.232 -0.376 1.674 1.00 91.25 105 GLY A CA 1
ATOM 792 C C . GLY A 1 105 ? 0.586 -0.503 3.150 1.00 91.25 105 GLY A C 1
ATOM 793 O O . GLY A 1 105 ? 1.087 -1.537 3.595 1.00 91.25 105 GLY 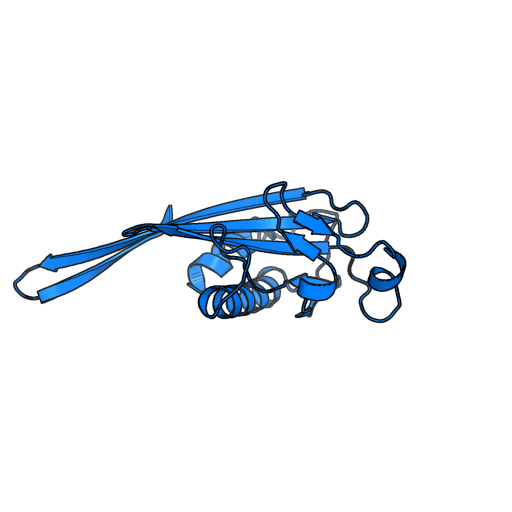A O 1
ATOM 794 N N . THR A 1 106 ? 0.283 0.524 3.932 1.00 93.31 106 THR A N 1
ATOM 795 C CA . THR A 1 106 ? 0.288 0.456 5.391 1.00 93.31 106 THR A CA 1
ATOM 796 C C . THR A 1 106 ? -1.030 0.954 5.956 1.00 93.31 106 THR A C 1
ATOM 798 O O . THR A 1 106 ? -1.734 1.762 5.341 1.00 93.31 106 THR A O 1
ATOM 801 N N . PHE A 1 107 ? -1.375 0.460 7.140 1.00 93.69 107 PHE A N 1
ATOM 802 C CA . PHE A 1 107 ? -2.521 0.942 7.889 1.00 93.69 107 PHE A CA 1
ATOM 803 C C . PHE A 1 107 ? -2.179 1.151 9.359 1.00 93.69 107 PHE A C 1
ATOM 805 O O . PHE A 1 107 ? -1.285 0.511 9.905 1.00 93.69 107 PHE A O 1
ATOM 812 N N . SER A 1 108 ? -2.900 2.057 10.006 1.00 93.31 108 SER A N 1
ATOM 813 C CA . SER A 1 108 ? -2.865 2.228 11.454 1.00 93.31 108 SER A CA 1
ATOM 814 C C . SER A 1 108 ? -4.277 2.419 11.969 1.00 93.31 108 SER A C 1
ATOM 816 O O . SER A 1 108 ? -5.032 3.247 11.451 1.00 93.31 108 SER A O 1
ATOM 818 N N . THR A 1 109 ? -4.630 1.631 12.979 1.00 89.56 109 THR A N 1
ATOM 819 C CA . THR A 1 109 ? -5.945 1.695 13.611 1.00 89.56 109 THR A CA 1
ATOM 820 C C . THR A 1 109 ? -5.820 2.456 14.921 1.00 89.56 109 THR A C 1
ATOM 822 O O . THR A 1 109 ? -5.043 2.089 15.797 1.00 89.56 109 THR A O 1
ATOM 825 N N . MET A 1 110 ? -6.608 3.513 15.056 1.00 89.44 110 MET A N 1
ATOM 826 C CA . MET A 1 110 ? -6.741 4.322 16.261 1.00 89.44 110 MET A CA 1
ATOM 827 C C . MET A 1 110 ? -8.213 4.308 16.703 1.00 89.44 110 MET A C 1
ATOM 829 O O . MET A 1 110 ? -9.094 3.961 15.910 1.00 89.44 110 MET A O 1
ATOM 833 N N . PRO A 1 111 ? -8.535 4.681 17.953 1.00 89.69 111 PRO A N 1
ATOM 834 C CA . PRO A 1 111 ? -9.926 4.776 18.387 1.00 89.69 111 PRO A CA 1
ATOM 835 C C . PRO A 1 111 ? -10.752 5.677 17.451 1.00 89.69 111 PRO A C 1
ATOM 837 O O . PRO A 1 111 ? -10.492 6.873 17.336 1.00 89.69 111 PRO A O 1
ATOM 840 N N . GLY A 1 112 ? -11.726 5.082 16.755 1.00 88.75 112 GLY A N 1
ATOM 841 C CA . GLY A 1 112 ? -12.605 5.769 15.800 1.00 88.75 112 GLY A CA 1
ATOM 842 C C . GLY A 1 112 ? -11.938 6.239 14.501 1.00 88.75 112 GLY A C 1
ATOM 843 O O . GLY A 1 112 ? -12.536 7.026 13.766 1.00 88.75 112 GLY A O 1
ATOM 844 N N . LYS A 1 113 ? -10.707 5.797 14.213 1.00 92.44 113 LYS A N 1
ATOM 845 C CA . LYS A 1 113 ? -9.951 6.216 13.028 1.00 92.44 113 LYS A CA 1
ATOM 846 C C . LYS A 1 113 ? -9.142 5.080 12.412 1.00 92.44 113 LYS A C 1
ATOM 848 O O . LYS A 1 113 ? -8.530 4.277 13.108 1.00 92.44 113 LYS A O 1
ATOM 853 N N . LEU A 1 114 ? -9.083 5.058 11.088 1.00 91.56 114 LEU A N 1
ATOM 854 C CA . LEU A 1 114 ? -8.219 4.189 10.301 1.00 91.56 114 LEU A CA 1
ATOM 855 C C . LEU A 1 114 ? -7.431 5.058 9.327 1.00 91.56 114 LEU A C 1
ATOM 857 O O . LEU A 1 114 ? -8.006 5.662 8.424 1.00 91.56 114 LEU A O 1
ATOM 861 N N . LEU A 1 115 ? -6.116 5.113 9.504 1.00 93.75 115 LEU A N 1
ATOM 862 C CA . LEU A 1 115 ? -5.219 5.743 8.546 1.00 93.75 115 LEU A CA 1
ATOM 863 C C . LEU A 1 115 ? -4.748 4.686 7.553 1.00 93.75 115 LEU A C 1
ATOM 865 O O . LEU A 1 115 ? -4.204 3.663 7.961 1.00 93.75 115 LEU A O 1
ATOM 869 N N . LEU A 1 116 ? -4.924 4.950 6.263 1.00 93.81 116 LEU A N 1
ATOM 870 C CA . LEU A 1 116 ? -4.436 4.116 5.169 1.00 93.81 116 LEU A CA 1
ATOM 871 C C . LEU A 1 116 ? -3.415 4.906 4.368 1.00 93.81 116 LEU A C 1
ATOM 873 O O . LEU A 1 116 ? -3.626 6.080 4.074 1.00 93.81 116 LEU A O 1
ATOM 877 N N . THR A 1 117 ? -2.310 4.270 4.007 1.00 94.12 117 THR A N 1
ATOM 878 C CA . THR A 1 117 ? -1.287 4.858 3.142 1.00 94.12 117 THR A CA 1
ATOM 879 C C . THR A 1 117 ? -0.889 3.848 2.084 1.00 94.12 117 THR A C 1
ATOM 881 O O . THR A 1 117 ? -0.611 2.701 2.410 1.00 94.12 117 THR A O 1
ATOM 884 N N . LEU A 1 118 ? -0.840 4.270 0.825 1.00 92.94 118 LEU A N 1
ATOM 885 C CA . LEU A 1 118 ? -0.362 3.477 -0.301 1.00 92.94 118 LEU A CA 1
ATOM 886 C C . LEU A 1 118 ? 0.819 4.202 -0.948 1.00 92.94 118 LEU A C 1
ATOM 888 O O . LEU A 1 118 ? 0.760 5.411 -1.174 1.00 92.94 118 LEU A O 1
ATOM 892 N N . ARG A 1 119 ? 1.903 3.474 -1.213 1.00 90.94 119 ARG A N 1
ATOM 893 C CA . ARG A 1 119 ? 3.135 3.998 -1.815 1.00 90.94 119 ARG A CA 1
ATOM 894 C C . ARG A 1 119 ? 3.427 3.269 -3.114 1.00 90.94 119 ARG A C 1
ATOM 896 O O . ARG A 1 119 ? 3.475 2.047 -3.101 1.00 90.94 119 ARG A O 1
ATOM 903 N N . GLU A 1 120 ? 3.652 4.004 -4.193 1.00 88.38 120 GLU A N 1
ATOM 904 C CA . GLU A 1 120 ? 4.208 3.482 -5.443 1.00 88.38 120 GLU A CA 1
ATOM 905 C C . GLU A 1 120 ? 5.737 3.497 -5.352 1.00 88.38 120 GLU A C 1
ATOM 907 O O . GLU A 1 120 ? 6.330 4.481 -4.902 1.00 88.38 120 GLU A O 1
ATOM 912 N N . LEU A 1 121 ? 6.361 2.389 -5.737 1.00 84.12 121 LEU A N 1
ATOM 913 C CA . LEU A 1 121 ? 7.791 2.142 -5.628 1.00 84.12 121 LEU A CA 1
ATOM 914 C C . LEU A 1 121 ? 8.354 1.704 -6.979 1.00 84.12 121 LEU A C 1
ATOM 916 O O . LEU A 1 121 ? 7.792 0.816 -7.627 1.00 84.12 121 LEU A O 1
ATOM 920 N N . ASP A 1 122 ? 9.505 2.256 -7.347 1.00 79.25 122 ASP A N 1
ATOM 921 C CA . ASP A 1 122 ? 10.392 1.660 -8.344 1.00 79.25 122 ASP A CA 1
ATOM 922 C C . ASP A 1 122 ? 11.165 0.515 -7.664 1.00 79.25 122 ASP A C 1
ATOM 924 O O . ASP A 1 122 ? 11.870 0.725 -6.676 1.00 79.25 122 ASP A O 1
ATOM 928 N N . ILE A 1 123 ? 10.979 -0.719 -8.141 1.00 78.25 123 ILE A N 1
ATOM 929 C CA . ILE A 1 123 ? 11.529 -1.930 -7.507 1.00 78.25 123 ILE A CA 1
ATOM 930 C C . ILE A 1 123 ? 13.051 -2.003 -7.662 1.00 78.25 123 ILE A C 1
ATOM 932 O O . ILE A 1 123 ? 13.727 -2.528 -6.781 1.00 78.25 123 ILE A O 1
ATOM 936 N N . GLU A 1 124 ? 13.594 -1.489 -8.762 1.00 75.69 124 GLU A N 1
ATOM 937 C CA . GLU A 1 124 ? 15.024 -1.568 -9.065 1.00 75.69 124 GLU A CA 1
ATOM 938 C C . GLU A 1 124 ? 15.840 -0.653 -8.145 1.00 75.69 124 GLU A C 1
ATOM 940 O O . GLU A 1 124 ? 16.868 -1.056 -7.604 1.00 75.69 124 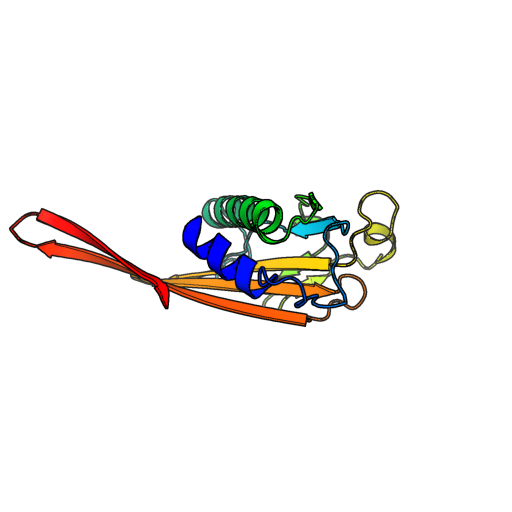GLU A O 1
ATOM 945 N N . SER A 1 125 ? 15.350 0.567 -7.927 1.00 75.44 125 SER A N 1
ATOM 946 C CA . SER A 1 125 ? 15.995 1.572 -7.076 1.00 75.44 125 SER A CA 1
ATOM 947 C C . SER A 1 125 ? 15.516 1.555 -5.621 1.00 75.44 125 SER A C 1
ATOM 949 O O . SER A 1 125 ? 16.175 2.122 -4.750 1.00 75.44 125 SER A O 1
ATOM 951 N N . GLY A 1 126 ? 14.356 0.952 -5.347 1.00 69.62 126 GLY A N 1
ATOM 952 C CA . GLY A 1 126 ? 13.666 1.042 -4.058 1.00 69.62 126 GLY A CA 1
ATOM 953 C C . GLY A 1 126 ? 13.061 2.423 -3.773 1.00 69.62 126 GLY A C 1
ATOM 954 O O . GLY A 1 126 ? 12.556 2.659 -2.672 1.00 69.62 126 GLY A O 1
ATOM 955 N N . ALA A 1 127 ? 13.110 3.354 -4.731 1.00 76.62 127 ALA A N 1
ATOM 956 C CA . ALA A 1 127 ? 12.642 4.717 -4.539 1.00 76.62 127 ALA A CA 1
ATOM 957 C C . ALA A 1 127 ? 11.110 4.783 -4.513 1.00 76.62 127 ALA A C 1
ATOM 959 O O . ALA A 1 127 ? 10.427 4.190 -5.346 1.00 76.62 127 ALA A O 1
ATOM 960 N N . THR A 1 128 ? 10.561 5.559 -3.576 1.00 80.88 128 THR A N 1
ATOM 961 C CA . THR A 1 128 ? 9.130 5.884 -3.571 1.00 80.88 128 THR A CA 1
ATOM 962 C C . THR A 1 128 ? 8.844 6.995 -4.572 1.00 80.88 128 THR A C 1
ATOM 964 O O . THR A 1 128 ? 9.338 8.108 -4.412 1.00 80.88 128 THR A O 1
ATOM 967 N N . THR A 1 129 ? 8.028 6.706 -5.583 1.00 83.44 129 THR A N 1
ATOM 968 C CA . THR A 1 129 ? 7.657 7.667 -6.633 1.00 83.44 129 THR A CA 1
ATOM 969 C C . THR A 1 129 ? 6.401 8.451 -6.289 1.00 83.44 129 THR A C 1
ATOM 971 O O . THR A 1 129 ? 6.293 9.627 -6.639 1.00 83.44 129 THR A O 1
ATOM 974 N N . ARG A 1 130 ? 5.445 7.835 -5.584 1.00 86.50 130 ARG A N 1
ATOM 975 C CA . ARG A 1 130 ? 4.198 8.492 -5.172 1.00 86.50 130 ARG A CA 1
ATOM 976 C C . ARG A 1 130 ? 3.680 7.928 -3.855 1.00 86.50 130 ARG A C 1
ATOM 978 O O . ARG A 1 130 ? 3.830 6.743 -3.578 1.00 86.50 130 ARG A O 1
ATOM 985 N N . ILE A 1 131 ? 3.044 8.778 -3.051 1.00 89.94 131 ILE A N 1
ATOM 986 C CA . ILE A 1 131 ? 2.407 8.402 -1.783 1.00 89.94 131 ILE A CA 1
ATOM 987 C C . ILE A 1 131 ? 1.010 9.010 -1.742 1.00 89.94 131 ILE A C 1
ATOM 989 O O . ILE A 1 131 ? 0.853 10.200 -2.005 1.00 89.94 131 ILE A O 1
ATOM 993 N N . ILE A 1 132 ? 0.011 8.203 -1.388 1.00 91.75 132 ILE A N 1
ATOM 994 C CA . ILE A 1 132 ? -1.364 8.649 -1.152 1.00 91.75 132 ILE A CA 1
ATOM 995 C C . ILE A 1 132 ? -1.809 8.135 0.213 1.00 91.75 132 ILE A C 1
ATOM 997 O O . ILE A 1 132 ? -1.671 6.948 0.511 1.00 91.75 132 ILE A O 1
ATOM 1001 N N . SER A 1 133 ? -2.373 9.024 1.027 1.00 92.50 133 SER A N 1
ATOM 1002 C CA . SER A 1 133 ? -2.891 8.701 2.357 1.00 92.50 133 SER A CA 1
ATOM 1003 C C . SER A 1 133 ? -4.342 9.147 2.499 1.00 92.50 133 SER A C 1
ATOM 1005 O O . SER A 1 133 ? -4.728 10.198 1.983 1.00 92.50 133 SER A O 1
ATOM 1007 N N . ARG A 1 134 ? -5.147 8.344 3.195 1.00 92.88 134 ARG A N 1
ATOM 1008 C CA . ARG A 1 134 ? -6.559 8.619 3.486 1.00 92.88 134 ARG A CA 1
ATOM 1009 C C . ARG A 1 134 ? -6.885 8.277 4.925 1.00 92.88 134 ARG A C 1
ATOM 1011 O O . ARG A 1 134 ? -6.436 7.251 5.438 1.00 92.88 134 ARG A O 1
ATOM 1018 N N . GLU A 1 135 ? -7.687 9.123 5.556 1.00 92.38 135 GLU A N 1
ATOM 1019 C CA . GLU A 1 135 ? -8.172 8.902 6.913 1.00 92.38 135 GLU A CA 1
ATOM 1020 C C . GLU A 1 135 ? -9.659 8.542 6.878 1.00 92.38 135 GLU A C 1
ATOM 1022 O O . GLU A 1 135 ? -10.507 9.312 6.435 1.00 92.38 135 GLU A O 1
ATOM 1027 N N . LEU A 1 136 ? -9.986 7.358 7.382 1.00 90.50 136 LEU A N 1
ATOM 1028 C CA . LEU A 1 136 ? -11.350 6.924 7.638 1.00 90.50 136 LEU A CA 1
ATOM 1029 C C . LEU A 1 136 ? -11.688 7.220 9.092 1.00 90.50 136 LEU A C 1
ATOM 1031 O O . LEU A 1 136 ? -11.156 6.580 9.994 1.00 90.50 136 LEU A O 1
ATOM 1035 N N . ASN A 1 137 ? -12.595 8.159 9.321 1.00 91.31 137 ASN A N 1
ATOM 1036 C CA . ASN A 1 137 ? -13.190 8.371 10.633 1.00 91.31 137 ASN A CA 1
ATOM 1037 C C . ASN A 1 137 ? -14.438 7.501 10.732 1.00 91.31 137 ASN A C 1
ATOM 1039 O O . ASN A 1 137 ? -15.242 7.476 9.802 1.00 91.31 137 ASN A O 1
ATOM 1043 N N . PHE A 1 138 ? -14.618 6.790 11.837 1.00 88.31 138 PHE A N 1
ATOM 1044 C CA . PHE A 1 138 ? -15.795 5.963 12.065 1.00 88.31 138 PHE A CA 1
ATOM 1045 C C . PHE A 1 138 ? -16.211 5.977 13.531 1.00 88.31 138 P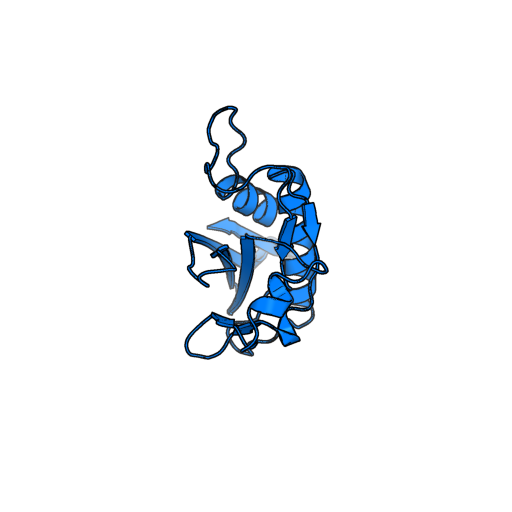HE A C 1
ATOM 1047 O O . PHE A 1 138 ? -15.398 6.112 14.441 1.00 88.31 138 PHE A O 1
ATOM 1054 N N . GLY A 1 139 ? -17.504 5.815 13.775 1.00 87.12 139 GLY A N 1
ATOM 1055 C CA . GLY A 1 139 ? -18.033 5.749 15.127 1.00 87.12 139 GLY A CA 1
ATOM 1056 C C . GLY A 1 139 ? -19.510 5.405 15.152 1.00 87.12 139 GLY A C 1
ATOM 1057 O O . GLY A 1 139 ? -20.232 5.594 14.172 1.00 87.12 139 GLY A O 1
ATOM 1058 N N . CYS A 1 140 ? -19.963 4.921 16.303 1.00 85.56 140 CYS A N 1
ATOM 1059 C CA . CYS A 1 140 ? -21.376 4.712 16.579 1.00 85.56 140 CYS A CA 1
ATOM 1060 C C . CYS A 1 140 ? -21.915 5.895 17.379 1.00 85.56 140 CYS A C 1
ATOM 1062 O O . CYS A 1 140 ? -21.351 6.258 18.410 1.00 85.56 140 CYS A O 1
ATOM 1064 N N . LYS A 1 141 ? -23.023 6.475 16.921 1.00 84.38 141 LYS A N 1
ATOM 1065 C CA . LYS A 1 141 ? -23.780 7.476 17.674 1.00 84.38 141 LYS A CA 1
ATOM 1066 C C . LYS A 1 141 ? -25.138 6.892 18.036 1.00 84.38 141 LYS A C 1
ATOM 1068 O O . LYS A 1 141 ? -25.765 6.239 17.207 1.00 84.38 141 LYS A O 1
ATOM 1073 N N . LEU A 1 142 ? -25.584 7.124 19.266 1.00 80.88 142 LEU A N 1
ATOM 1074 C CA . LEU A 1 142 ? -26.952 6.814 19.665 1.00 80.88 142 LEU A CA 1
ATOM 1075 C C . LEU A 1 142 ? -27.862 7.911 19.100 1.00 80.88 142 LEU A C 1
ATOM 1077 O O . LEU A 1 142 ? -27.709 9.078 19.458 1.00 80.88 142 LEU A O 1
ATOM 1081 N N . GLY A 1 143 ? -28.759 7.547 18.188 1.00 76.94 143 GLY A N 1
ATOM 1082 C CA . GLY A 1 143 ? -29.753 8.445 17.606 1.00 76.94 143 GLY A CA 1
ATOM 1083 C C . GLY A 1 143 ? -31.123 7.780 17.643 1.00 76.94 143 GLY A C 1
ATOM 1084 O O . GLY A 1 143 ? -31.251 6.639 17.215 1.00 76.94 143 GLY A O 1
ATOM 1085 N N . ASP A 1 144 ? -32.127 8.480 18.170 1.00 77.56 144 ASP A N 1
ATOM 1086 C CA . ASP A 1 144 ? -33.516 7.999 18.278 1.00 77.56 144 ASP A CA 1
ATOM 1087 C C . ASP A 1 144 ? -33.669 6.647 19.006 1.00 77.56 144 ASP A C 1
ATOM 1089 O O . ASP A 1 144 ? -34.526 5.838 18.671 1.00 77.56 144 ASP A O 1
ATOM 1093 N N . GLY A 1 145 ? -32.821 6.382 20.007 1.00 80.81 145 GLY A N 1
ATOM 1094 C CA . GLY A 1 145 ? -32.846 5.125 20.767 1.00 80.81 145 GLY A CA 1
ATOM 1095 C C . GLY A 1 145 ? -32.153 3.938 20.085 1.00 80.81 145 GLY A C 1
ATOM 1096 O O . GLY A 1 145 ? -32.072 2.873 20.690 1.00 80.81 145 GLY A O 1
ATOM 1097 N N . GLU A 1 146 ? -31.588 4.119 18.887 1.00 82.81 146 GLU A N 1
ATOM 1098 C CA . GLU A 1 146 ? -30.822 3.099 18.164 1.00 82.81 146 GLU A CA 1
ATOM 1099 C C . GLU A 1 146 ? -29.363 3.527 17.942 1.00 82.81 146 GLU A C 1
ATOM 1101 O O . GLU A 1 146 ? -29.042 4.704 17.748 1.00 82.81 146 GLU A O 1
ATOM 1106 N N . TYR A 1 147 ? -28.438 2.564 17.960 1.00 80.56 147 TYR A N 1
ATOM 1107 C CA . TYR A 1 147 ? -27.043 2.819 17.603 1.00 80.56 147 TYR A CA 1
ATOM 1108 C C . TYR A 1 147 ? -26.903 2.892 16.081 1.00 80.56 147 TYR A C 1
ATOM 1110 O O . TYR A 1 147 ? -27.056 1.889 15.387 1.00 80.56 147 TYR A O 1
ATOM 1118 N N . LYS A 1 148 ? -26.553 4.070 15.560 1.00 85.06 148 LYS A N 1
ATOM 1119 C CA . LYS A 1 148 ? -26.251 4.280 14.141 1.00 85.06 148 LYS A CA 1
ATOM 1120 C C . LYS A 1 148 ? -24.741 4.346 13.939 1.00 85.06 148 LYS A C 1
ATOM 1122 O O . LYS A 1 148 ? -24.061 5.204 14.507 1.00 85.06 148 LYS A O 1
ATOM 1127 N N . PHE A 1 149 ? -24.215 3.437 13.121 1.00 83.19 149 PHE A N 1
ATOM 1128 C CA . PHE A 1 149 ? -22.832 3.501 12.654 1.00 83.19 149 PHE A CA 1
ATOM 1129 C C . PHE A 1 149 ? -22.693 4.608 11.605 1.00 83.19 149 PHE A C 1
ATOM 1131 O O . PHE A 1 149 ? -23.523 4.738 10.707 1.00 83.19 149 PHE A O 1
ATOM 1138 N N . SER A 1 150 ? -21.638 5.406 11.715 1.00 83.44 150 SER A N 1
ATOM 1139 C CA . SER A 1 150 ? -21.320 6.494 10.792 1.00 83.44 150 SER A CA 1
ATOM 1140 C C . SER A 1 150 ? -19.840 6.452 10.435 1.00 83.44 150 SER A C 1
ATOM 1142 O O . SER A 1 150 ? -19.012 6.100 11.279 1.00 83.44 150 SER A O 1
ATOM 1144 N N . TYR A 1 151 ? -19.506 6.813 9.196 1.00 83.31 151 TYR A N 1
ATOM 1145 C CA . TYR A 1 151 ? -18.124 6.952 8.750 1.00 83.31 151 TYR A CA 1
ATOM 1146 C C . TYR A 1 151 ? -17.962 8.130 7.785 1.00 83.31 151 TYR A C 1
ATOM 1148 O O . TYR A 1 151 ? -18.908 8.515 7.098 1.00 83.31 151 TYR A O 1
ATOM 1156 N N . SER A 1 152 ? -16.757 8.691 7.722 1.00 84.31 152 SER A N 1
ATOM 1157 C CA . SER A 1 152 ? -16.352 9.693 6.736 1.00 84.31 152 SER A CA 1
ATOM 1158 C C . SER A 1 152 ? -14.926 9.426 6.263 1.00 84.31 152 SER A C 1
ATOM 1160 O O . SER A 1 152 ? -14.113 8.859 6.992 1.00 84.31 152 SER A O 1
ATOM 1162 N N . VAL A 1 153 ? -14.630 9.822 5.028 1.00 83.62 153 VAL A N 1
ATOM 1163 C CA . VAL A 1 153 ? -13.297 9.716 4.428 1.00 83.62 153 VAL A CA 1
ATOM 1164 C C . VAL A 1 153 ? -12.750 11.125 4.251 1.00 83.62 153 VAL A C 1
ATOM 1166 O O . VAL A 1 153 ? -13.420 11.943 3.621 1.00 83.62 153 VAL A O 1
ATOM 1169 N N . ASN A 1 154 ? -11.550 11.366 4.773 1.00 74.88 154 ASN A N 1
ATOM 1170 C CA . ASN A 1 154 ? -10.776 12.591 4.596 1.00 74.88 154 ASN A CA 1
ATOM 1171 C C . ASN A 1 154 ? -9.506 12.316 3.782 1.00 74.88 154 ASN A C 1
ATOM 1173 O O . ASN A 1 154 ? -8.901 11.225 3.954 1.00 74.88 154 ASN A O 1
#

Mean predicted aligned error: 10.18 Å

Solvent-accessible surface area (backbone atoms only — not comparable to full-atom values): 8566 Å² total; per-residue (Å²): 107,63,70,56,36,36,53,55,28,32,72,76,32,48,92,48,102,82,53,68,59,92,84,70,54,53,82,43,37,34,40,40,34,54,14,25,29,73,88,73,58,42,38,66,74,66,13,45,52,51,22,52,45,40,46,51,20,34,32,69,60,44,45,30,43,68,41,85,45,83,36,83,78,42,40,42,62,58,100,93,40,86,39,72,62,50,95,52,68,61,67,47,65,30,94,88,49,67,38,61,37,31,43,53,36,38,32,44,82,50,95,50,35,36,42,40,36,41,30,36,28,37,59,87,80,66,45,75,79,45,78,51,74,40,38,36,39,39,51,73,45,81,53,97,92,39,80,43,79,47,73,51,80,88